Protein AF-A0AAD2FG94-F1 (afdb_monomer_lite)

Radius of gyration: 19.63 Å; chains: 1; bounding box: 54×48×43 Å

pLDDT: mean 77.11, std 23.21, range [30.31, 97.44]

Secondary structure (DSSP, 8-state):
-HHHHTT-EEE-S-GGGSSS--TTSSEEEEE-SSTT-EEEEEEEEETTEEEE---PPPHHHHHHS-----S-SS----TT--HHHHHHHHHB-TTSPBPPTTT-SS------S-SS----PPPPP--S---------

Organism: NCBI:txid2856

Sequence (137 aa):
MQSRTNDVTINDRPKFLTACPNDNDHCILAPSDDPDDITRLPLRIHGTISYLNVRKPTAAEYATCEHVSLTANAPDWDPRTTKYQLVEDSLVDNAGRLLERGDLKDRHFISLLYSEHASSPKPFPKNILSYTELIPD

Foldseek 3Di:
DFLVLQVKDAQCDDQVRDPDRDPQHQWIWFQFPDNVDIDTQHWDDDPHDIDGDDDDDDPVCVVPPTDTDRGDDDDPDDVPDCVVVVVCPQQADPVSHGDDPVRSPDPPPCPVSDPDDDDDDDDDPPDDDDPDDDDDD

Structure (mmCIF, N/CA/C/O backbone):
data_AF-A0AAD2FG94-F1
#
_entry.id   AF-A0AAD2FG94-F1
#
loop_
_atom_site.group_PDB
_atom_site.id
_atom_site.type_symbol
_atom_site.label_atom_id
_atom_site.label_alt_id
_atom_site.label_comp_id
_atom_site.label_asym_id
_atom_site.label_entity_id
_atom_site.label_seq_id
_atom_site.pdbx_PDB_ins_code
_atom_site.Cartn_x
_atom_site.Cartn_y
_atom_site.Cartn_z
_atom_site.occupancy
_atom_site.B_iso_or_equiv
_atom_site.auth_seq_id
_atom_site.auth_comp_id
_atom_site.auth_asym_id
_atom_site.auth_atom_id
_atom_site.pdbx_PDB_model_num
ATOM 1 N N . MET A 1 1 ? -0.494 3.073 -8.784 1.00 76.44 1 MET A N 1
ATOM 2 C CA . MET A 1 1 ? 0.518 4.149 -8.767 1.00 76.44 1 MET A CA 1
ATOM 3 C C . MET A 1 1 ? 0.286 5.128 -7.629 1.00 76.44 1 MET A C 1
ATOM 5 O O . MET A 1 1 ? 1.155 5.193 -6.785 1.00 76.44 1 MET A O 1
ATOM 9 N N . GLN A 1 2 ? -0.879 5.779 -7.518 1.00 83.19 2 GLN A N 1
ATOM 10 C CA . GLN A 1 2 ? -1.100 6.882 -6.560 1.00 83.19 2 GLN A CA 1
ATOM 11 C C . GLN A 1 2 ? -0.637 6.646 -5.109 1.00 83.19 2 GLN A C 1
ATOM 13 O O . GLN A 1 2 ? -0.002 7.527 -4.547 1.00 83.19 2 GLN A O 1
ATOM 18 N N . SER A 1 3 ? -0.908 5.479 -4.511 1.00 89.12 3 SER A N 1
ATOM 19 C CA . SER A 1 3 ? -0.413 5.171 -3.158 1.00 89.12 3 SER A CA 1
ATOM 20 C C . SER A 1 3 ? 1.105 5.007 -3.112 1.00 89.12 3 SER A C 1
ATOM 22 O O . SER A 1 3 ? 1.759 5.607 -2.274 1.00 89.12 3 SER A O 1
ATOM 24 N N . ARG A 1 4 ? 1.683 4.272 -4.070 1.00 89.31 4 ARG A N 1
ATOM 25 C CA . ARG A 1 4 ? 3.142 4.095 -4.183 1.00 89.31 4 ARG A CA 1
ATOM 26 C C . ARG A 1 4 ? 3.872 5.407 -4.497 1.00 89.31 4 ARG A C 1
ATOM 28 O O . ARG A 1 4 ? 5.022 5.554 -4.125 1.00 89.31 4 ARG A O 1
ATOM 35 N N . THR A 1 5 ? 3.205 6.352 -5.160 1.00 86.38 5 THR A N 1
ATOM 36 C CA . THR A 1 5 ? 3.698 7.722 -5.383 1.00 86.38 5 THR A CA 1
ATOM 37 C C . THR A 1 5 ? 3.623 8.583 -4.118 1.00 86.38 5 THR A C 1
ATOM 39 O O . THR A 1 5 ? 4.306 9.591 -4.041 1.00 86.38 5 THR A O 1
ATOM 42 N N . ASN A 1 6 ? 2.814 8.189 -3.133 1.00 87.88 6 ASN A N 1
ATOM 43 C CA . ASN A 1 6 ? 2.695 8.842 -1.829 1.00 87.88 6 ASN A CA 1
ATOM 44 C C . ASN A 1 6 ? 3.518 8.123 -0.748 1.00 87.88 6 ASN A C 1
ATOM 46 O O . ASN A 1 6 ? 3.101 8.068 0.405 1.00 87.88 6 ASN A O 1
ATOM 50 N N . ASP A 1 7 ? 4.604 7.459 -1.150 1.00 88.88 7 ASP A N 1
ATOM 51 C CA . ASP A 1 7 ? 5.480 6.669 -0.276 1.00 88.88 7 ASP A CA 1
ATOM 52 C C . ASP A 1 7 ? 4.775 5.555 0.527 1.00 88.88 7 ASP A C 1
ATOM 54 O O . ASP A 1 7 ? 5.319 5.006 1.484 1.00 88.88 7 ASP A O 1
ATOM 58 N N . VAL A 1 8 ? 3.572 5.146 0.105 1.00 92.88 8 VAL A N 1
ATOM 59 C CA . VAL A 1 8 ? 2.849 4.019 0.702 1.00 92.88 8 VAL A CA 1
ATOM 60 C C . VAL A 1 8 ? 3.312 2.715 0.061 1.00 92.88 8 VAL A C 1
ATOM 62 O O . VAL A 1 8 ? 3.133 2.482 -1.142 1.00 92.88 8 VAL A O 1
ATOM 65 N N . THR A 1 9 ? 3.832 1.807 0.882 1.00 94.81 9 THR A N 1
ATOM 66 C CA . THR A 1 9 ? 4.177 0.446 0.464 1.00 94.81 9 THR A CA 1
ATOM 67 C C . THR A 1 9 ? 2.970 -0.474 0.628 1.00 94.81 9 THR A C 1
ATOM 69 O O . THR A 1 9 ? 2.392 -0.588 1.705 1.00 94.81 9 THR A O 1
ATOM 72 N N . ILE A 1 10 ? 2.581 -1.158 -0.449 1.00 94.94 10 ILE A N 1
ATOM 73 C CA . ILE A 1 10 ? 1.470 -2.119 -0.446 1.00 94.94 10 ILE A CA 1
ATOM 74 C C . ILE A 1 10 ? 2.046 -3.520 -0.635 1.00 94.94 10 ILE A C 1
ATOM 76 O O . ILE A 1 10 ? 2.431 -3.874 -1.751 1.00 94.94 10 ILE A O 1
ATOM 80 N N . ASN A 1 11 ? 2.053 -4.306 0.442 1.00 95.88 11 ASN A N 1
ATOM 81 C CA . ASN A 1 11 ? 2.422 -5.717 0.435 1.00 95.88 11 ASN A CA 1
ATOM 82 C C . ASN A 1 11 ? 1.137 -6.546 0.411 1.00 95.88 11 ASN A C 1
ATOM 84 O O . ASN A 1 11 ? 0.571 -6.880 1.447 1.00 95.88 11 ASN A O 1
ATOM 88 N N . ASP A 1 12 ? 0.633 -6.837 -0.782 1.00 94.19 12 ASP A N 1
ATOM 89 C CA . ASP A 1 12 ? -0.650 -7.512 -1.005 1.00 94.19 12 ASP A CA 1
ATOM 90 C C . ASP A 1 12 ? -0.561 -9.044 -0.973 1.00 94.19 12 ASP A C 1
ATOM 92 O O . ASP A 1 12 ? -1.586 -9.714 -0.815 1.00 94.19 12 ASP A O 1
ATOM 96 N N . ARG A 1 13 ? 0.653 -9.603 -1.064 1.00 95.50 13 ARG A N 1
ATOM 97 C CA . ARG A 1 13 ? 0.901 -11.043 -0.949 1.00 95.50 13 ARG A CA 1
ATOM 98 C C . ARG A 1 13 ? 0.468 -11.557 0.431 1.00 95.50 13 ARG A C 1
ATOM 100 O O . ARG A 1 13 ? 1.002 -11.108 1.446 1.00 95.50 13 ARG A O 1
ATOM 107 N N . PRO A 1 14 ? -0.461 -12.527 0.494 1.00 96.19 14 PRO A N 1
ATOM 108 C CA . PRO A 1 14 ? -0.821 -13.212 1.729 1.00 96.19 14 PRO A CA 1
ATOM 109 C C . PRO A 1 14 ? 0.368 -13.833 2.455 1.00 96.19 14 PRO A C 1
ATOM 111 O O . PRO A 1 14 ? 1.167 -14.527 1.829 1.00 96.19 14 PRO A O 1
ATOM 114 N N . LYS A 1 15 ? 0.407 -13.710 3.790 1.00 96.31 15 LYS A N 1
ATOM 115 C CA . LYS A 1 15 ? 1.469 -14.317 4.616 1.00 96.31 15 LYS A CA 1
ATOM 116 C C . LYS A 1 15 ? 1.616 -15.826 4.377 1.00 96.31 15 LYS A C 1
ATOM 118 O O . LYS A 1 15 ? 2.731 -16.323 4.328 1.00 96.31 15 LYS A O 1
ATOM 123 N N . PHE A 1 16 ? 0.510 -16.550 4.167 1.00 95.00 16 PHE A N 1
ATOM 124 C CA . PHE A 1 16 ? 0.538 -18.000 3.912 1.00 95.00 16 PHE A CA 1
ATOM 125 C C . PHE A 1 16 ? 1.111 -18.381 2.535 1.00 95.00 16 PHE A C 1
ATOM 127 O O . PHE A 1 16 ? 1.440 -19.541 2.310 1.00 95.00 16 PHE A O 1
ATOM 134 N N . LEU A 1 17 ? 1.213 -17.418 1.613 1.00 96.31 17 LEU A N 1
ATOM 135 C CA . LEU A 1 17 ? 1.860 -17.593 0.316 1.00 96.31 17 LEU A CA 1
ATOM 136 C C . LEU A 1 17 ? 3.293 -17.064 0.319 1.00 96.31 17 LEU A C 1
ATOM 138 O O . LEU A 1 17 ? 3.946 -17.171 -0.712 1.00 96.31 17 LEU A O 1
ATOM 142 N N . THR A 1 18 ? 3.795 -16.473 1.405 1.00 96.31 18 THR A N 1
ATOM 143 C CA . THR A 1 18 ? 5.166 -15.950 1.507 1.00 96.31 18 THR A CA 1
ATOM 144 C C . THR A 1 18 ? 6.098 -17.026 2.066 1.00 96.31 18 THR A C 1
ATOM 146 O O . THR A 1 18 ? 5.750 -17.705 3.024 1.00 96.31 18 THR A O 1
ATOM 149 N N . ALA A 1 19 ? 7.289 -17.190 1.475 1.00 95.56 19 ALA A N 1
ATOM 150 C CA . ALA A 1 19 ? 8.234 -18.245 1.865 1.00 95.56 19 ALA A CA 1
ATOM 151 C C . ALA A 1 19 ? 8.750 -18.094 3.311 1.00 95.56 19 ALA A C 1
ATOM 153 O O . ALA A 1 19 ? 8.836 -19.079 4.036 1.00 95.56 19 ALA A O 1
ATOM 154 N N . CYS A 1 20 ? 9.042 -16.859 3.731 1.00 96.38 20 CYS A N 1
ATOM 155 C CA . CYS A 1 20 ? 9.478 -16.508 5.085 1.00 96.38 20 CYS A CA 1
ATOM 156 C C . CYS A 1 20 ? 8.694 -15.267 5.551 1.00 96.38 20 CYS A C 1
ATOM 158 O O . CYS A 1 20 ? 9.213 -14.154 5.435 1.00 96.38 20 CYS A O 1
ATOM 160 N N . PRO A 1 21 ? 7.428 -15.419 5.983 1.00 96.69 21 PRO A N 1
ATOM 161 C CA . PRO A 1 21 ? 6.587 -14.278 6.316 1.00 96.69 21 PRO A CA 1
ATOM 162 C C . PRO A 1 21 ? 7.108 -13.549 7.560 1.00 96.69 21 PRO A C 1
ATOM 164 O O . PRO A 1 21 ? 7.512 -14.175 8.538 1.00 96.69 21 PRO A O 1
ATOM 167 N N . ASN A 1 22 ? 7.038 -12.224 7.539 1.00 96.00 22 ASN A N 1
ATOM 168 C CA . ASN A 1 22 ? 7.318 -11.337 8.662 1.00 96.00 22 ASN A CA 1
ATOM 169 C C . ASN A 1 22 ? 6.127 -10.397 8.917 1.00 96.00 22 ASN A C 1
ATOM 171 O O . ASN A 1 22 ? 5.084 -10.494 8.263 1.00 96.00 22 ASN A O 1
ATOM 175 N N . ASP A 1 23 ? 6.249 -9.485 9.881 1.00 95.31 23 ASP A N 1
ATOM 176 C CA . ASP A 1 23 ? 5.157 -8.590 10.285 1.00 95.31 23 ASP A CA 1
ATOM 177 C C . ASP A 1 23 ? 4.702 -7.626 9.180 1.00 95.31 23 ASP A C 1
ATOM 179 O O . ASP A 1 23 ? 3.521 -7.277 9.143 1.00 95.31 23 ASP A O 1
ATOM 183 N N . ASN A 1 24 ? 5.586 -7.297 8.236 1.00 95.62 24 ASN A N 1
ATOM 184 C CA . ASN A 1 24 ? 5.341 -6.384 7.120 1.00 95.62 24 ASN A CA 1
ATOM 185 C C . ASN A 1 24 ? 4.760 -7.070 5.873 1.00 95.62 24 ASN A C 1
ATOM 187 O O . ASN A 1 24 ? 4.464 -6.400 4.886 1.00 95.62 24 ASN A O 1
ATOM 191 N N . ASP A 1 25 ? 4.576 -8.389 5.882 1.00 96.94 25 ASP A N 1
ATOM 192 C CA . ASP A 1 25 ? 3.841 -9.078 4.818 1.00 96.94 25 ASP A CA 1
ATOM 193 C C . ASP A 1 25 ? 2.327 -8.893 4.968 1.00 96.94 25 ASP A C 1
ATOM 195 O O . ASP A 1 25 ? 1.806 -8.854 6.083 1.00 96.94 25 ASP A O 1
ATOM 199 N N . HIS A 1 26 ? 1.591 -8.882 3.856 1.00 97.44 26 HIS A N 1
ATOM 200 C CA . HIS A 1 26 ? 0.127 -8.766 3.850 1.00 97.44 26 HIS A CA 1
ATOM 201 C C . HIS A 1 26 ? -0.400 -7.543 4.627 1.00 97.44 26 HIS A C 1
ATOM 203 O O . HIS A 1 26 ? -1.307 -7.632 5.457 1.00 97.44 26 HIS A O 1
ATOM 209 N N . CYS A 1 27 ? 0.193 -6.380 4.380 1.00 97.31 27 CYS A N 1
ATOM 210 C CA . CYS A 1 27 ? -0.219 -5.115 4.976 1.00 97.31 27 CYS A CA 1
ATOM 211 C C . CYS A 1 27 ? 0.065 -3.930 4.051 1.00 97.31 27 CYS A C 1
ATOM 213 O O . CYS A 1 27 ? 0.857 -4.010 3.110 1.00 97.31 27 CYS A O 1
ATOM 215 N N . ILE A 1 28 ? -0.579 -2.809 4.351 1.00 96.25 28 ILE A N 1
ATOM 216 C CA . ILE A 1 28 ? -0.248 -1.500 3.797 1.00 96.25 28 ILE A CA 1
ATOM 217 C C . ILE A 1 28 ? 0.605 -0.779 4.844 1.00 96.25 28 ILE A C 1
ATOM 219 O O . ILE A 1 28 ? 0.226 -0.717 6.012 1.00 96.25 28 ILE A O 1
ATOM 223 N N . LEU A 1 29 ? 1.762 -0.276 4.433 1.00 95.75 29 LEU A N 1
ATOM 224 C CA . LEU A 1 29 ? 2.682 0.500 5.255 1.00 95.75 29 LEU A CA 1
ATOM 225 C C . LEU A 1 29 ? 2.661 1.932 4.741 1.00 95.75 29 LEU A C 1
ATOM 227 O O . LEU A 1 29 ? 2.977 2.165 3.573 1.00 95.75 29 LEU A O 1
ATOM 231 N N . ALA A 1 30 ? 2.264 2.866 5.591 1.00 93.31 30 ALA A N 1
ATOM 232 C CA . ALA A 1 30 ? 2.155 4.268 5.233 1.00 93.31 30 ALA A CA 1
ATOM 233 C C . ALA A 1 30 ? 3.022 5.127 6.165 1.00 93.31 30 ALA A C 1
ATOM 235 O O . ALA A 1 30 ? 3.175 4.761 7.333 1.00 93.31 30 ALA A O 1
ATOM 236 N N . PRO A 1 31 ? 3.585 6.240 5.667 1.00 89.88 31 PRO A N 1
ATOM 237 C CA . PRO A 1 31 ? 4.300 7.187 6.512 1.00 89.88 31 PRO A CA 1
ATOM 238 C C . PRO A 1 31 ? 3.382 7.726 7.612 1.00 89.88 31 PRO A C 1
ATOM 240 O O . PRO A 1 31 ? 2.219 8.040 7.337 1.00 89.88 31 PRO A O 1
ATOM 243 N N . SER A 1 32 ? 3.915 7.810 8.828 1.00 86.00 32 SER A N 1
ATOM 244 C CA . SER A 1 32 ? 3.267 8.486 9.949 1.00 86.00 32 SER A CA 1
ATOM 245 C C . SER A 1 32 ? 3.574 9.993 9.926 1.00 86.00 32 SER A C 1
ATOM 247 O O . SER A 1 32 ? 4.451 10.449 9.186 1.00 86.00 32 SER A O 1
ATOM 249 N N . ASP A 1 33 ? 2.871 10.774 10.748 1.00 81.25 33 ASP A N 1
ATOM 250 C CA . ASP A 1 33 ? 3.244 12.157 11.071 1.00 81.25 33 ASP A CA 1
ATOM 251 C C . ASP A 1 33 ? 4.657 12.248 11.695 1.00 81.25 33 ASP A C 1
ATOM 253 O O . ASP A 1 33 ? 5.331 13.273 11.554 1.00 81.25 33 ASP A O 1
ATOM 257 N N . ASP A 1 34 ? 5.127 11.183 12.359 1.00 83.31 34 ASP A N 1
ATOM 258 C CA . ASP A 1 34 ? 6.525 11.040 12.779 1.00 83.31 34 ASP A CA 1
ATOM 259 C C . ASP A 1 34 ? 7.376 10.472 11.618 1.00 83.31 34 ASP A C 1
ATOM 261 O O . ASP A 1 34 ? 7.117 9.353 11.167 1.00 83.31 34 ASP A O 1
ATOM 265 N N . PRO A 1 35 ? 8.410 11.193 11.129 1.00 76.81 35 PRO A N 1
ATOM 266 C CA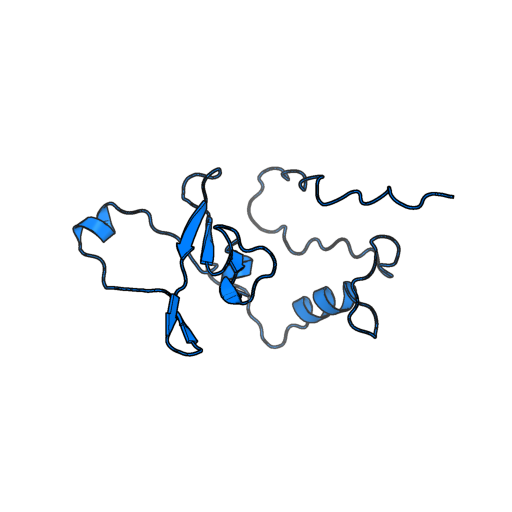 . PRO A 1 35 ? 9.244 10.747 10.011 1.00 76.81 35 PRO A CA 1
ATOM 267 C C . PRO A 1 35 ? 9.975 9.419 10.227 1.00 76.81 35 PRO A C 1
ATOM 269 O O . PRO A 1 35 ? 10.414 8.815 9.244 1.00 76.81 35 PRO A O 1
ATOM 272 N N . ASP A 1 36 ? 10.167 9.011 11.482 1.00 83.19 36 ASP A N 1
ATOM 273 C CA . ASP A 1 36 ? 10.851 7.769 11.835 1.00 83.19 36 ASP A CA 1
ATOM 274 C C . ASP A 1 36 ? 9.866 6.622 12.150 1.00 83.19 36 ASP A C 1
ATOM 276 O O . ASP A 1 36 ? 10.309 5.493 12.382 1.00 83.19 36 ASP A O 1
ATOM 280 N N . ASP A 1 37 ? 8.548 6.872 12.107 1.00 88.19 37 ASP A N 1
ATOM 281 C CA . ASP A 1 37 ? 7.502 5.869 12.337 1.00 88.19 37 ASP A CA 1
ATOM 282 C C . ASP A 1 37 ? 6.713 5.517 11.060 1.00 88.19 37 ASP A C 1
ATOM 284 O O . ASP A 1 37 ? 6.593 6.285 10.101 1.00 88.19 37 ASP A O 1
ATOM 288 N N . ILE A 1 38 ? 6.175 4.297 11.033 1.00 91.75 38 ILE A N 1
ATOM 289 C CA . ILE A 1 3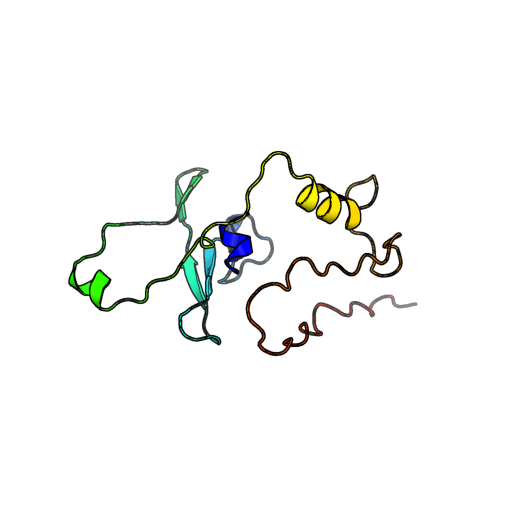8 ? 5.412 3.752 9.909 1.00 91.75 38 ILE A CA 1
ATOM 290 C C . ILE A 1 38 ? 4.112 3.156 10.435 1.00 91.75 38 ILE A C 1
ATOM 292 O O . ILE A 1 38 ? 4.098 2.132 11.127 1.00 91.75 38 ILE A O 1
ATOM 296 N N . THR A 1 39 ? 2.986 3.718 10.002 1.00 93.69 39 THR A N 1
ATOM 297 C CA . THR A 1 39 ? 1.671 3.168 10.315 1.00 93.69 39 THR A CA 1
ATOM 298 C C . THR A 1 39 ? 1.435 1.885 9.514 1.00 93.69 39 THR A C 1
ATOM 300 O O . THR A 1 39 ? 1.370 1.881 8.279 1.00 93.69 39 THR A O 1
ATOM 303 N N . ARG A 1 40 ? 1.253 0.764 10.223 1.00 94.88 40 ARG A N 1
ATOM 304 C CA . ARG A 1 40 ? 0.948 -0.547 9.630 1.00 94.88 40 ARG A CA 1
ATOM 305 C C . ARG A 1 40 ? -0.552 -0.836 9.636 1.00 94.88 40 ARG A C 1
ATOM 307 O O . ARG A 1 40 ? -1.159 -1.022 10.688 1.00 94.88 40 ARG A O 1
ATOM 314 N N . LEU A 1 41 ? -1.128 -0.990 8.447 1.00 95.19 41 LEU A N 1
ATOM 315 C CA . LEU A 1 41 ? -2.531 -1.335 8.216 1.00 95.19 41 LEU A CA 1
ATOM 316 C C . LEU A 1 41 ? -2.642 -2.794 7.722 1.00 95.19 41 LEU A C 1
ATOM 318 O O . LEU A 1 41 ? -2.404 -3.069 6.542 1.00 95.19 41 LEU A O 1
ATOM 322 N N . PRO A 1 42 ? -2.968 -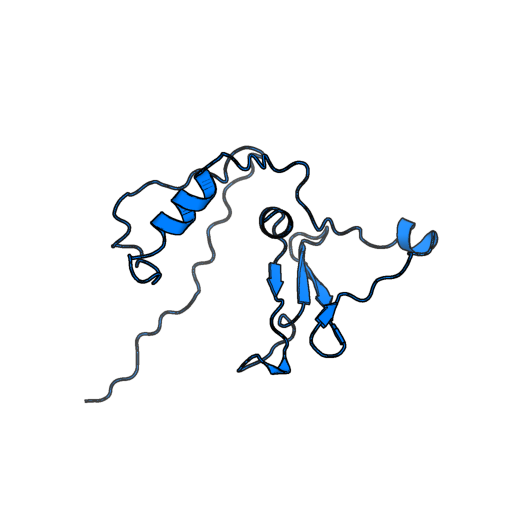3.763 8.598 1.00 96.75 42 PRO A N 1
ATOM 323 C CA . PRO A 1 42 ? -2.965 -5.181 8.245 1.00 96.75 42 PRO A CA 1
ATOM 324 C C . PRO A 1 42 ? -4.120 -5.547 7.309 1.00 96.75 42 PRO A C 1
ATOM 326 O O . PRO A 1 42 ? -5.280 -5.214 7.568 1.00 96.75 42 PRO A O 1
ATOM 329 N N . LEU A 1 43 ? -3.815 -6.303 6.255 1.00 97.44 43 LEU A N 1
ATOM 330 C CA . LEU A 1 43 ? -4.827 -6.892 5.387 1.00 97.44 43 LEU A CA 1
ATOM 331 C C . LEU A 1 43 ? -5.327 -8.213 5.986 1.00 97.44 43 LEU A C 1
ATOM 333 O O . LEU A 1 43 ? -4.660 -8.882 6.775 1.00 97.44 43 LEU A O 1
ATOM 337 N N . ARG A 1 44 ? -6.550 -8.588 5.623 1.00 96.62 44 ARG A N 1
ATOM 338 C CA . ARG A 1 44 ? -7.183 -9.864 5.970 1.00 96.62 44 ARG A CA 1
ATOM 339 C C . ARG A 1 44 ? -7.672 -10.546 4.705 1.00 96.62 44 ARG A C 1
ATOM 341 O O . ARG A 1 44 ? -7.762 -9.915 3.658 1.00 96.62 44 ARG A O 1
ATOM 348 N N . ILE A 1 45 ? -7.970 -11.837 4.795 1.00 96.44 45 ILE A N 1
ATOM 349 C CA . ILE A 1 45 ? -8.443 -12.626 3.654 1.00 96.44 45 ILE A CA 1
ATOM 350 C C . ILE A 1 45 ? -9.831 -13.158 3.950 1.00 96.44 45 ILE A C 1
ATOM 352 O O . ILE A 1 45 ? -10.066 -13.739 5.010 1.00 96.44 45 ILE A O 1
ATOM 356 N N . HIS A 1 46 ? -10.734 -12.972 2.995 1.00 95.69 46 HIS A N 1
ATOM 357 C CA . HIS A 1 46 ? -12.024 -13.638 2.961 1.00 95.69 46 HIS A CA 1
ATOM 358 C C . HIS A 1 46 ? -12.117 -14.473 1.680 1.00 95.69 46 HIS A C 1
ATOM 360 O O . HIS A 1 46 ? -12.233 -13.937 0.578 1.00 95.69 46 HIS A O 1
ATOM 366 N N . GLY A 1 47 ? -12.002 -15.798 1.821 1.00 94.69 47 GLY A N 1
ATOM 367 C CA . GLY A 1 47 ? -11.862 -16.705 0.680 1.00 94.69 47 GLY A CA 1
ATOM 368 C C . GLY A 1 47 ? -10.544 -16.455 -0.054 1.00 94.69 47 GLY A C 1
ATOM 369 O O . GLY A 1 47 ? -9.480 -16.779 0.463 1.00 94.69 47 GLY A O 1
ATOM 370 N N . THR A 1 48 ? -10.621 -15.858 -1.241 1.00 93.75 48 THR A N 1
ATOM 371 C CA . THR A 1 48 ? -9.466 -15.488 -2.079 1.00 93.75 48 THR A CA 1
ATOM 372 C C . THR A 1 48 ? -9.225 -13.979 -2.143 1.00 93.75 48 THR A C 1
ATOM 374 O O . THR A 1 48 ? -8.292 -13.534 -2.807 1.00 93.75 48 THR A O 1
ATOM 377 N N . ILE A 1 49 ? -10.056 -13.180 -1.467 1.00 95.69 49 ILE A N 1
ATOM 378 C CA . ILE A 1 49 ? -10.028 -11.721 -1.559 1.00 95.69 49 ILE A CA 1
ATOM 379 C C . ILE A 1 49 ? -9.290 -11.149 -0.349 1.00 95.69 49 ILE A C 1
ATOM 381 O O . ILE A 1 49 ? -9.707 -11.354 0.794 1.00 95.69 49 ILE A O 1
ATOM 385 N N . SER A 1 50 ? -8.219 -10.400 -0.608 1.00 96.19 50 SER A N 1
ATOM 386 C CA . SER A 1 50 ? -7.562 -9.557 0.393 1.00 96.19 50 SER A CA 1
ATOM 387 C C . SER A 1 50 ? -8.372 -8.279 0.617 1.00 96.19 50 SER A C 1
ATOM 389 O O . SER A 1 50 ? -8.760 -7.616 -0.342 1.00 96.19 50 SER A O 1
ATOM 391 N N . TYR A 1 51 ? -8.610 -7.908 1.874 1.00 96.44 51 TYR A N 1
ATOM 392 C CA . TYR A 1 51 ? -9.345 -6.700 2.241 1.00 96.44 51 TYR A CA 1
ATOM 393 C C . TYR A 1 51 ? -8.742 -6.023 3.473 1.00 96.44 51 TYR A C 1
ATOM 395 O O . TYR A 1 51 ? -8.175 -6.679 4.348 1.00 96.44 51 TYR A O 1
ATOM 403 N N . LEU A 1 52 ? -8.896 -4.703 3.557 1.00 95.38 52 LEU A N 1
ATOM 404 C CA . LEU A 1 52 ? -8.635 -3.940 4.773 1.00 95.38 52 LEU A CA 1
ATOM 405 C C . LEU A 1 52 ? -9.939 -3.843 5.567 1.00 95.38 52 LEU A C 1
ATOM 407 O O . LEU A 1 52 ? -10.980 -3.489 5.012 1.00 95.38 52 LEU A O 1
ATOM 411 N N . ASN A 1 53 ? -9.905 -4.173 6.857 1.00 93.69 53 ASN A N 1
ATOM 412 C CA . ASN A 1 53 ? -11.098 -4.042 7.686 1.00 93.69 53 ASN A CA 1
ATOM 413 C C . ASN A 1 53 ? -11.327 -2.565 8.013 1.00 93.69 53 ASN A C 1
ATOM 415 O O . ASN A 1 53 ? -10.534 -1.962 8.734 1.00 93.69 53 ASN A O 1
ATOM 419 N N . VAL A 1 54 ? -12.406 -1.995 7.486 1.00 93.12 54 VAL A N 1
ATOM 420 C CA . VAL A 1 54 ? -12.734 -0.578 7.648 1.00 93.12 54 VAL A CA 1
ATOM 421 C C . VAL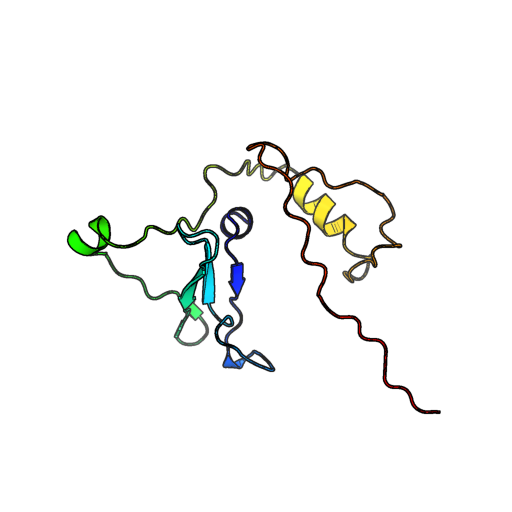 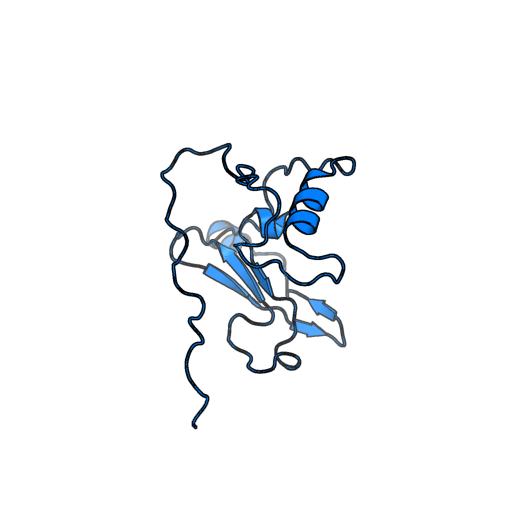A 1 54 ? -14.078 -0.412 8.337 1.00 93.12 54 VAL A C 1
ATOM 423 O O . VAL A 1 54 ? -14.994 -1.218 8.180 1.00 93.12 54 VAL A O 1
ATOM 426 N N . ARG A 1 55 ? -14.202 0.671 9.097 1.00 94.75 55 ARG A N 1
ATOM 427 C CA . ARG A 1 55 ? -15.457 1.111 9.701 1.00 94.75 55 ARG A CA 1
ATOM 428 C C . ARG A 1 55 ? -15.521 2.627 9.694 1.00 94.75 55 ARG A C 1
ATOM 430 O O . ARG A 1 55 ? -14.499 3.297 9.570 1.00 94.75 55 ARG A O 1
ATOM 437 N N . LYS A 1 56 ? -16.718 3.165 9.904 1.00 95.25 56 LYS A N 1
ATOM 438 C CA . LYS A 1 56 ? -16.878 4.594 10.163 1.00 95.25 56 LYS A CA 1
ATOM 439 C C . LYS A 1 56 ? -16.192 4.947 11.499 1.00 95.25 56 LYS A C 1
ATOM 441 O O . LYS A 1 56 ? -16.487 4.283 12.501 1.00 95.25 56 LYS A O 1
ATOM 446 N N . PRO A 1 57 ? -15.292 5.946 11.537 1.00 95.19 57 PRO A N 1
ATOM 447 C CA . PRO A 1 57 ? -14.728 6.422 12.793 1.00 95.19 57 PRO A CA 1
ATOM 448 C C . PRO A 1 57 ? -15.802 7.142 13.613 1.00 95.19 57 PRO A C 1
ATOM 450 O O . PRO A 1 57 ? -16.744 7.730 13.069 1.00 95.19 57 PRO A O 1
ATOM 453 N N . THR A 1 58 ? -15.674 7.092 14.933 1.00 97.19 58 THR A N 1
ATOM 454 C CA . THR A 1 58 ? -16.447 7.965 15.822 1.00 97.19 58 THR A CA 1
ATOM 455 C C . THR A 1 58 ? -15.920 9.399 15.735 1.00 97.19 58 THR A C 1
ATOM 457 O O . THR A 1 58 ? -14.798 9.630 15.290 1.00 97.19 58 THR A O 1
ATOM 460 N N . ALA A 1 59 ? -16.712 10.381 16.176 1.00 97.19 59 ALA A N 1
ATOM 461 C CA . ALA A 1 59 ? -16.272 11.779 16.184 1.00 97.19 59 ALA A CA 1
ATOM 462 C C . ALA A 1 59 ? -15.030 11.999 17.068 1.00 97.19 59 ALA A C 1
ATOM 464 O O . ALA A 1 59 ? -14.180 12.810 16.723 1.00 97.19 59 ALA A O 1
ATOM 465 N N . ALA A 1 60 ? -14.916 11.257 18.176 1.00 97.25 60 ALA A N 1
ATOM 466 C CA . ALA A 1 60 ? -13.745 11.307 19.045 1.00 97.25 60 ALA A CA 1
ATOM 467 C C . ALA A 1 60 ? -12.504 10.765 18.327 1.00 97.25 60 ALA A C 1
ATOM 469 O O . ALA A 1 60 ? -11.503 11.461 18.250 1.00 97.25 60 ALA A O 1
ATOM 470 N N . GLU A 1 61 ? -12.597 9.579 17.721 1.00 95.12 61 GLU A N 1
ATOM 471 C CA . GLU A 1 61 ? -11.481 8.982 16.973 1.00 95.12 61 GLU A CA 1
ATOM 472 C C . GLU A 1 61 ? -11.051 9.855 15.799 1.00 95.12 61 GLU A C 1
ATOM 474 O O . GLU A 1 61 ? -9.865 10.069 15.605 1.00 95.12 61 GLU A O 1
ATOM 479 N N . TYR A 1 62 ? -12.002 10.420 15.056 1.00 94.25 62 TYR A N 1
ATOM 480 C CA . TYR A 1 62 ? -11.688 11.350 13.974 1.00 94.25 62 TYR A CA 1
ATOM 481 C C . TYR A 1 62 ? -11.015 12.639 14.471 1.00 94.25 62 TYR A C 1
ATOM 483 O O . TYR A 1 62 ? -10.307 13.287 13.721 1.00 94.25 62 TYR A O 1
ATOM 491 N N . ALA A 1 63 ? -11.228 13.049 15.721 1.00 94.88 63 ALA A N 1
ATOM 492 C CA . ALA A 1 63 ? -10.575 14.235 16.271 1.00 94.88 63 ALA A CA 1
ATOM 493 C C . ALA A 1 63 ? -9.195 13.933 16.879 1.00 94.88 63 ALA A C 1
ATOM 495 O O . ALA A 1 63 ? -8.361 14.832 16.944 1.00 94.88 63 ALA A O 1
ATOM 496 N N . THR A 1 64 ? -8.966 12.708 17.365 1.00 94.06 64 THR A N 1
ATOM 497 C CA . THR A 1 64 ? -7.784 12.373 18.178 1.00 94.06 64 THR A CA 1
ATOM 498 C C . THR A 1 64 ? -6.804 11.417 17.515 1.00 94.06 64 THR A C 1
ATOM 500 O O . THR A 1 64 ? -5.645 11.383 17.915 1.00 94.06 64 THR A O 1
ATOM 503 N N . CYS A 1 65 ? -7.259 10.578 16.586 1.00 91.19 65 CYS A N 1
ATOM 504 C CA . CYS A 1 65 ? -6.391 9.627 15.906 1.00 91.19 65 CYS A CA 1
ATOM 505 C C . CYS A 1 65 ? -5.591 10.312 14.797 1.00 91.19 65 CYS A C 1
ATOM 507 O O . CYS A 1 65 ? -6.015 11.308 14.209 1.00 91.19 65 CYS A O 1
ATOM 509 N N . GLU A 1 66 ? -4.442 9.720 14.499 1.00 89.31 66 GLU A N 1
ATOM 510 C CA . GLU A 1 66 ? -3.614 10.083 13.359 1.00 89.31 66 GLU A CA 1
ATOM 511 C C . GLU A 1 66 ? -4.370 9.895 12.034 1.00 89.31 66 GLU A C 1
ATOM 513 O O . GLU A 1 66 ? -5.085 8.903 11.838 1.00 89.31 66 GLU A O 1
ATOM 518 N N . HIS A 1 67 ? -4.187 10.844 11.112 1.00 90.00 67 HIS A N 1
ATOM 519 C CA . HIS A 1 67 ? -4.769 10.800 9.774 1.00 90.00 67 HIS A CA 1
ATOM 520 C C . HIS A 1 67 ? -3.705 10.469 8.742 1.00 90.00 67 HIS A C 1
ATOM 522 O O . HIS A 1 67 ? -2.971 11.330 8.271 1.00 90.00 67 HIS A O 1
ATOM 528 N N . VAL A 1 68 ? -3.693 9.214 8.323 1.00 89.06 68 VAL A N 1
ATOM 529 C CA . VAL A 1 68 ? -2.760 8.746 7.306 1.00 89.06 68 VAL A CA 1
ATOM 530 C C . VAL A 1 68 ? -3.317 9.016 5.909 1.00 89.06 68 VAL A C 1
ATOM 532 O O . VAL A 1 68 ? -4.385 8.513 5.544 1.00 89.06 68 VAL A O 1
ATOM 535 N N . SER A 1 69 ? -2.574 9.767 5.092 1.00 89.69 69 SER A N 1
ATOM 536 C CA . SER A 1 69 ? -2.895 9.926 3.671 1.00 89.69 69 SER A CA 1
ATOM 537 C C . SER A 1 69 ? -2.400 8.720 2.871 1.00 89.69 69 SER A C 1
ATOM 539 O O . SER A 1 69 ? -1.208 8.426 2.833 1.00 89.69 69 SER A O 1
ATOM 541 N N . LEU A 1 70 ? -3.315 8.014 2.201 1.00 90.44 70 LEU A N 1
ATOM 542 C CA . LEU A 1 70 ? -2.984 6.823 1.405 1.00 90.44 70 LEU A CA 1
ATOM 543 C C . LEU A 1 70 ? -2.761 7.110 -0.086 1.00 90.44 70 LEU A C 1
ATOM 545 O O . LEU A 1 70 ? -2.452 6.195 -0.855 1.00 90.44 70 LEU A O 1
ATOM 549 N N . THR A 1 71 ? -2.964 8.350 -0.522 1.00 89.00 71 THR A N 1
ATOM 550 C CA . THR A 1 71 ? -2.947 8.744 -1.933 1.00 89.00 71 THR A CA 1
ATOM 551 C C . THR A 1 71 ? -2.281 10.097 -2.096 1.00 89.00 71 THR A C 1
ATOM 553 O O . THR A 1 71 ? -2.523 11.001 -1.300 1.00 89.00 71 THR A O 1
ATOM 556 N N . ALA A 1 72 ? -1.500 10.253 -3.163 1.00 85.12 72 ALA A N 1
ATOM 557 C CA . ALA A 1 72 ? -0.894 11.533 -3.500 1.00 85.12 72 ALA A CA 1
ATOM 558 C C . ALA A 1 72 ? -1.975 12.572 -3.848 1.00 85.12 72 ALA A C 1
ATOM 560 O O . ALA A 1 72 ? -2.962 12.252 -4.519 1.00 85.12 72 ALA A O 1
ATOM 561 N N . ASN A 1 73 ? -1.769 13.820 -3.428 1.00 74.56 73 ASN A N 1
ATOM 562 C CA . ASN A 1 73 ? -2.620 14.935 -3.829 1.00 74.56 73 ASN A CA 1
ATOM 563 C C . ASN A 1 73 ? -2.355 15.259 -5.305 1.00 74.56 73 ASN A C 1
ATOM 565 O O . ASN A 1 73 ? -1.281 15.737 -5.645 1.00 74.56 73 ASN A O 1
ATOM 569 N N . ALA A 1 74 ? -3.338 14.978 -6.165 1.00 68.50 74 ALA A N 1
ATOM 570 C CA . ALA A 1 74 ? -3.331 15.299 -7.595 1.00 68.50 74 ALA A CA 1
ATOM 571 C C . ALA A 1 74 ? -2.078 14.818 -8.362 1.00 68.50 74 ALA A C 1
ATOM 573 O O . ALA A 1 74 ? -1.280 15.630 -8.825 1.00 68.50 74 ALA A O 1
ATOM 574 N N . PRO A 1 75 ? -1.899 13.501 -8.563 1.00 64.19 75 PRO A N 1
ATOM 575 C CA . PRO A 1 75 ? -0.900 13.043 -9.516 1.00 64.19 75 PRO A CA 1
ATOM 576 C C . PRO A 1 75 ? -1.285 13.525 -10.921 1.00 64.19 75 PRO A C 1
ATOM 578 O O . PRO A 1 75 ? -2.446 13.383 -11.314 1.00 64.19 75 PRO A O 1
ATOM 581 N N . ASP A 1 76 ? -0.308 14.023 -11.684 1.00 68.38 76 ASP A N 1
ATOM 582 C CA . ASP A 1 76 ? -0.415 14.291 -13.126 1.00 68.38 76 ASP A CA 1
ATOM 583 C C . ASP A 1 76 ? -0.613 12.970 -13.892 1.00 68.38 76 ASP A C 1
ATOM 585 O O . ASP A 1 76 ? 0.269 12.456 -14.584 1.00 68.38 76 ASP A O 1
ATOM 589 N N . TRP A 1 77 ? -1.776 12.350 -13.717 1.00 72.56 77 TRP A N 1
ATOM 590 C CA . TRP A 1 77 ? -2.143 11.132 -14.413 1.00 72.56 77 TRP A CA 1
ATOM 591 C C . TRP A 1 77 ? -2.727 11.498 -15.775 1.00 72.56 77 TRP A C 1
ATOM 593 O O . TRP A 1 77 ? -3.938 11.650 -15.938 1.00 72.56 77 TRP A O 1
ATOM 603 N N . ASP A 1 78 ? -1.853 11.624 -16.769 1.00 82.06 78 ASP A N 1
ATOM 604 C CA . ASP A 1 78 ? -2.252 11.646 -18.172 1.00 82.06 78 ASP A CA 1
ATOM 605 C C . ASP A 1 78 ? -2.130 10.228 -18.756 1.00 82.06 78 ASP A C 1
ATOM 607 O O . ASP A 1 78 ? -1.012 9.753 -18.956 1.00 82.06 78 ASP A O 1
ATOM 611 N N . PRO A 1 79 ? -3.236 9.531 -19.080 1.00 83.62 79 PRO A N 1
ATOM 612 C CA . PRO A 1 79 ? -3.181 8.179 -19.639 1.00 83.62 79 PRO A CA 1
ATOM 613 C C . PRO A 1 79 ? -2.519 8.114 -21.024 1.00 83.62 79 PRO A C 1
ATOM 615 O O . PRO A 1 79 ? -2.251 7.021 -21.515 1.00 83.62 79 PRO A O 1
ATOM 618 N N . ARG A 1 80 ? -2.279 9.258 -21.679 1.00 88.06 80 ARG A N 1
ATOM 619 C CA . ARG A 1 80 ? -1.555 9.332 -22.955 1.00 88.06 80 ARG A CA 1
ATOM 620 C C . ARG A 1 80 ? -0.046 9.446 -22.774 1.00 88.06 80 ARG A C 1
ATOM 622 O O . ARG A 1 80 ? 0.687 9.338 -23.756 1.00 88.06 80 ARG A O 1
ATOM 629 N N . THR A 1 81 ? 0.429 9.688 -21.554 1.00 86.44 81 THR A N 1
ATOM 630 C CA . THR A 1 81 ? 1.857 9.823 -21.294 1.00 86.44 81 THR A CA 1
ATOM 631 C C . THR A 1 81 ? 2.545 8.460 -21.312 1.00 86.44 81 THR A C 1
ATOM 633 O O . THR A 1 81 ? 2.089 7.508 -20.686 1.00 86.44 81 THR A O 1
ATOM 636 N N . THR A 1 82 ? 3.685 8.365 -21.993 1.00 89.38 82 THR A N 1
ATOM 637 C CA . THR A 1 82 ? 4.524 7.154 -22.012 1.00 89.38 82 THR A CA 1
ATOM 638 C C . THR A 1 82 ? 5.631 7.194 -20.961 1.00 89.38 82 THR A C 1
ATOM 640 O O . THR A 1 82 ? 6.435 6.271 -20.889 1.00 89.38 82 THR A O 1
ATOM 643 N N . LYS A 1 83 ? 5.681 8.240 -20.120 1.00 86.12 83 LYS A N 1
ATOM 644 C CA . LYS A 1 83 ? 6.751 8.457 -19.131 1.00 86.12 83 LYS A CA 1
ATOM 645 C C . LYS A 1 83 ? 7.015 7.213 -18.284 1.00 86.12 83 LYS A C 1
ATOM 647 O O . LYS A 1 83 ? 8.147 6.759 -18.221 1.00 86.12 83 LYS A O 1
ATOM 652 N N . TYR A 1 84 ? 5.976 6.642 -17.677 1.00 85.06 84 TYR A N 1
ATOM 653 C CA . TYR A 1 84 ? 6.125 5.465 -16.816 1.00 85.06 84 TYR A CA 1
ATOM 654 C C . TYR A 1 84 ? 6.514 4.205 -17.589 1.00 85.06 84 TYR A C 1
ATOM 656 O O . TYR A 1 84 ? 7.289 3.408 -17.075 1.00 85.06 84 TYR A O 1
ATOM 664 N N . GLN A 1 85 ? 6.025 4.056 -18.824 1.00 88.44 85 GLN A N 1
ATOM 665 C CA . GLN A 1 85 ? 6.415 2.948 -19.693 1.00 88.44 85 GLN A CA 1
ATOM 666 C C . GLN A 1 85 ? 7.914 3.011 -20.004 1.00 88.44 85 GLN A C 1
ATOM 668 O O . GLN A 1 85 ? 8.608 2.023 -19.831 1.00 88.44 85 GLN A O 1
ATOM 673 N N . LEU A 1 86 ? 8.427 4.184 -20.388 1.00 90.19 86 LEU A N 1
ATOM 674 C CA . LEU A 1 86 ? 9.849 4.359 -20.693 1.00 90.19 86 LEU A CA 1
ATOM 675 C C . LEU A 1 86 ? 10.742 4.075 -19.483 1.00 90.19 86 LEU A C 1
ATOM 677 O O . LEU A 1 86 ? 11.826 3.525 -19.647 1.00 90.19 86 LEU A O 1
ATOM 681 N N . VAL A 1 87 ? 10.296 4.442 -18.275 1.00 85.69 87 VAL A N 1
ATOM 682 C CA . VAL A 1 87 ? 11.030 4.110 -17.048 1.00 85.69 87 VAL A CA 1
ATOM 683 C C . VAL A 1 87 ? 11.072 2.598 -16.842 1.00 85.69 87 VAL A C 1
ATOM 685 O O . VAL A 1 87 ? 12.161 2.066 -16.666 1.00 85.69 87 VAL A O 1
ATOM 688 N N . GLU A 1 88 ? 9.935 1.907 -16.912 1.00 89.75 88 GLU A N 1
ATOM 689 C CA . GLU A 1 88 ? 9.883 0.447 -16.755 1.00 89.75 88 GLU A CA 1
ATOM 690 C C . GLU A 1 88 ? 10.729 -0.269 -17.823 1.00 89.75 88 GLU A C 1
ATOM 692 O O . GLU A 1 88 ? 11.605 -1.062 -17.481 1.00 89.75 88 GLU A O 1
ATOM 697 N N . ASP A 1 89 ? 10.548 0.086 -19.100 1.00 90.88 89 ASP A N 1
ATOM 698 C CA . ASP A 1 89 ? 11.269 -0.492 -20.243 1.00 90.88 89 ASP A CA 1
ATOM 699 C C . ASP A 1 89 ? 12.789 -0.266 -20.134 1.00 90.88 89 ASP A C 1
ATOM 701 O O . ASP A 1 89 ? 13.578 -1.081 -20.605 1.00 90.88 89 ASP A O 1
ATOM 705 N N . SER A 1 90 ? 13.226 0.825 -19.490 1.00 88.38 90 SER A N 1
ATOM 706 C CA . SER A 1 90 ? 14.653 1.108 -19.279 1.00 88.38 90 SER A CA 1
ATOM 707 C C . SER A 1 90 ? 15.305 0.252 -18.191 1.00 88.38 90 SER A C 1
ATOM 709 O O . SER A 1 90 ? 16.532 0.176 -18.135 1.00 88.38 90 SER A O 1
ATOM 711 N N . LEU A 1 91 ? 14.508 -0.374 -17.317 1.00 87.75 91 LEU A N 1
ATOM 712 C CA . LEU A 1 91 ? 14.997 -1.189 -16.205 1.00 87.75 91 LEU A CA 1
ATOM 713 C C . LEU A 1 91 ? 15.126 -2.668 -16.567 1.00 87.75 91 LEU A C 1
ATOM 715 O O . LEU A 1 91 ? 15.757 -3.407 -15.809 1.00 87.75 91 LEU A O 1
ATOM 719 N N . VAL A 1 92 ? 14.548 -3.107 -17.688 1.00 90.94 92 VAL A N 1
ATOM 720 C CA . VAL A 1 92 ? 14.446 -4.525 -18.050 1.00 90.94 92 VAL A CA 1
ATOM 721 C C . VAL A 1 92 ? 15.036 -4.837 -19.425 1.00 90.94 92 VAL A C 1
ATOM 723 O O . VAL A 1 92 ? 15.068 -4.005 -20.327 1.00 90.94 92 VAL A O 1
ATOM 726 N N . ASP A 1 93 ? 15.521 -6.065 -19.597 1.00 89.31 93 ASP A N 1
ATOM 727 C CA . ASP A 1 93 ? 15.893 -6.609 -20.900 1.00 89.31 93 ASP A CA 1
ATOM 728 C C . ASP A 1 93 ? 14.662 -7.108 -21.685 1.00 89.31 93 ASP A C 1
ATOM 730 O O . ASP A 1 93 ? 13.533 -7.131 -21.195 1.00 89.31 93 ASP A O 1
ATOM 734 N N . ASN A 1 94 ? 14.880 -7.584 -22.915 1.00 89.12 94 ASN A N 1
ATOM 735 C CA . ASN A 1 94 ? 13.808 -8.123 -23.764 1.00 89.12 94 ASN A CA 1
ATOM 736 C C . ASN A 1 94 ? 13.092 -9.354 -23.168 1.00 89.12 94 ASN A C 1
ATOM 738 O O . ASN A 1 94 ? 12.045 -9.750 -23.677 1.00 89.12 94 ASN A O 1
ATOM 742 N N . ALA A 1 95 ? 13.663 -10.000 -22.147 1.00 92.81 95 ALA A N 1
ATOM 743 C CA . ALA A 1 95 ? 13.057 -11.117 -21.429 1.00 92.81 95 ALA A CA 1
ATOM 744 C C . ALA A 1 95 ? 12.374 -10.675 -20.118 1.00 92.81 95 ALA A C 1
ATOM 746 O O . ALA A 1 95 ? 11.897 -11.530 -19.372 1.00 92.81 95 ALA A O 1
ATOM 747 N N . GLY A 1 96 ? 12.326 -9.368 -19.831 1.00 89.62 96 GLY A N 1
ATOM 748 C CA . GLY A 1 96 ? 11.745 -8.805 -18.613 1.00 89.62 96 GLY A CA 1
ATOM 749 C C . GLY A 1 96 ? 12.631 -8.955 -17.375 1.00 89.62 96 GLY A C 1
ATOM 750 O O . GLY A 1 96 ? 12.142 -8.823 -16.254 1.00 89.62 96 GLY A O 1
ATOM 751 N N . ARG A 1 97 ? 13.919 -9.278 -17.538 1.00 91.75 97 ARG A N 1
ATOM 752 C CA . ARG A 1 97 ? 14.869 -9.381 -16.422 1.00 91.75 97 ARG A CA 1
ATOM 753 C C . ARG A 1 97 ? 15.479 -8.017 -16.146 1.00 91.75 97 ARG A C 1
ATOM 755 O O . ARG A 1 97 ? 15.799 -7.298 -17.085 1.00 91.75 97 ARG A O 1
ATOM 762 N N . LEU A 1 98 ? 15.674 -7.689 -14.870 1.00 89.88 98 LEU A N 1
ATOM 763 C CA . LEU A 1 98 ? 16.308 -6.433 -14.475 1.00 89.88 98 LEU A CA 1
ATOM 764 C C . LEU A 1 98 ? 17.719 -6.323 -15.063 1.00 89.88 98 LEU A C 1
ATOM 766 O O . LEU A 1 98 ? 18.513 -7.257 -14.956 1.00 89.88 98 LEU A O 1
ATOM 770 N N . LEU A 1 99 ? 18.020 -5.168 -15.652 1.00 87.44 99 LEU A N 1
ATOM 771 C CA . LEU A 1 99 ? 19.356 -4.830 -16.125 1.00 87.44 99 LEU A CA 1
ATOM 772 C C . LEU A 1 99 ? 20.260 -4.507 -14.932 1.00 87.44 99 LEU A C 1
ATOM 774 O O . LEU A 1 99 ? 19.876 -3.767 -14.021 1.00 87.44 99 LEU A O 1
ATOM 778 N N . GLU A 1 100 ? 21.485 -5.033 -14.935 1.00 78.12 100 GLU A N 1
ATOM 779 C CA . GLU A 1 100 ? 22.478 -4.637 -13.942 1.00 78.12 100 GLU A CA 1
ATOM 780 C C . GLU A 1 100 ? 22.895 -3.177 -14.160 1.00 78.12 100 GLU A C 1
ATOM 782 O O . GLU A 1 100 ? 22.833 -2.636 -15.264 1.00 78.12 100 GLU A O 1
ATOM 787 N N . ARG A 1 101 ? 23.359 -2.509 -13.097 1.00 64.44 101 ARG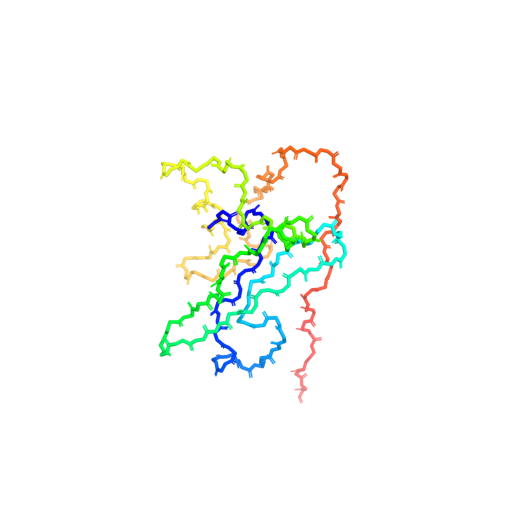 A N 1
ATOM 788 C CA . ARG A 1 101 ? 23.687 -1.069 -13.102 1.00 64.44 101 ARG A CA 1
ATOM 789 C C . ARG A 1 101 ? 24.658 -0.654 -14.229 1.00 64.44 101 ARG A C 1
ATOM 791 O O . ARG A 1 101 ? 24.666 0.516 -14.606 1.00 64.44 101 ARG A O 1
ATOM 798 N N . GLY A 1 102 ? 25.481 -1.576 -14.735 1.00 60.91 102 GLY A N 1
ATOM 799 C CA . GLY A 1 102 ? 26.417 -1.349 -15.844 1.00 60.91 102 GLY A CA 1
ATOM 800 C C . GLY A 1 102 ? 25.812 -1.480 -17.247 1.00 60.91 102 GLY A C 1
ATOM 801 O O . GLY A 1 102 ? 26.362 -0.904 -18.183 1.00 60.91 102 GLY A O 1
ATOM 802 N N . ASP A 1 103 ? 24.675 -2.166 -17.377 1.00 61.38 103 ASP A N 1
ATOM 803 C CA . ASP A 1 103 ? 24.045 -2.530 -18.653 1.00 61.38 103 ASP A CA 1
ATOM 804 C C . ASP A 1 103 ? 22.896 -1.594 -19.055 1.00 61.38 103 ASP A C 1
ATOM 806 O O . ASP A 1 103 ? 22.288 -1.760 -20.115 1.00 61.38 103 ASP A O 1
ATOM 810 N N . LEU A 1 104 ? 22.605 -0.583 -18.229 1.00 59.38 104 LEU A N 1
ATOM 811 C CA . LEU A 1 104 ? 21.660 0.486 -18.545 1.00 59.38 104 LEU A CA 1
ATOM 812 C C . LEU A 1 104 ? 22.202 1.282 -19.743 1.00 59.38 104 LEU A C 1
ATOM 814 O O . LEU A 1 104 ? 23.096 2.121 -19.604 1.00 59.38 104 LEU A O 1
ATOM 818 N N . LYS A 1 105 ? 21.681 0.969 -20.938 1.00 54.88 105 LYS A N 1
ATOM 819 C CA . LYS A 1 105 ? 22.202 1.441 -22.234 1.00 54.88 105 LYS A CA 1
ATOM 820 C C . LYS A 1 105 ? 22.138 2.950 -22.433 1.00 54.88 105 LYS A C 1
ATOM 822 O O . LYS A 1 105 ? 22.897 3.463 -23.245 1.00 54.88 105 LYS A O 1
ATOM 827 N N . ASP A 1 106 ? 21.345 3.652 -21.638 1.00 49.72 106 ASP A N 1
ATOM 828 C CA . ASP A 1 106 ? 21.346 5.101 -21.588 1.00 49.72 106 ASP A CA 1
ATOM 829 C C . ASP A 1 106 ? 21.392 5.560 -20.134 1.00 49.72 106 ASP A C 1
ATOM 831 O O . ASP A 1 106 ? 20.512 5.260 -19.327 1.00 49.72 106 ASP A O 1
ATOM 835 N N . ARG A 1 107 ? 22.424 6.339 -19.793 1.00 47.72 107 ARG A N 1
ATOM 836 C CA . ARG A 1 107 ? 22.516 7.075 -18.524 1.00 47.72 107 ARG A CA 1
ATOM 837 C C . ARG A 1 107 ? 21.521 8.236 -18.514 1.00 47.72 107 ARG A C 1
ATOM 839 O O . ARG A 1 107 ? 21.900 9.388 -18.301 1.00 47.72 107 ARG A O 1
ATOM 846 N N . HIS A 1 108 ? 20.244 7.963 -18.735 1.00 42.47 108 HIS A N 1
ATOM 847 C CA . HIS A 1 108 ? 19.206 8.888 -18.331 1.00 42.47 108 HIS A CA 1
ATOM 848 C C . HIS A 1 108 ? 19.169 8.844 -16.807 1.00 42.47 108 HIS A C 1
ATOM 850 O O . HIS A 1 108 ? 18.523 7.997 -16.201 1.00 42.47 108 HIS A O 1
ATOM 856 N N . PHE A 1 109 ? 19.936 9.734 -16.172 1.00 43.12 109 PHE A N 1
ATOM 857 C CA . PHE A 1 109 ? 19.714 10.093 -14.778 1.00 43.12 109 PHE A CA 1
ATOM 858 C C . PHE A 1 109 ? 18.235 10.460 -14.658 1.00 43.12 109 PHE A C 1
ATOM 860 O O . PHE A 1 109 ? 17.806 11.498 -15.164 1.00 43.12 109 PHE A O 1
ATOM 867 N N . ILE A 1 110 ? 17.441 9.577 -14.054 1.00 48.44 110 ILE A N 1
ATOM 868 C CA . ILE A 1 110 ? 16.007 9.782 -13.885 1.00 48.44 110 ILE A CA 1
ATOM 869 C C . ILE A 1 110 ? 15.816 10.839 -12.793 1.00 48.44 110 ILE A C 1
ATOM 871 O O . ILE A 1 110 ? 15.606 10.551 -11.621 1.00 48.44 110 ILE A O 1
ATOM 875 N N . SER A 1 111 ? 15.909 12.103 -13.203 1.00 41.06 111 SER A N 1
ATOM 876 C CA . SER A 1 111 ? 15.530 13.293 -12.439 1.00 41.06 111 SER A CA 1
ATOM 877 C C . SER A 1 111 ? 14.008 13.513 -12.494 1.00 41.06 111 SER A C 1
ATOM 879 O O . SER A 1 111 ? 13.542 14.635 -12.672 1.00 41.06 111 SER A O 1
ATOM 881 N N . LEU A 1 112 ? 13.209 12.446 -12.399 1.00 43.97 112 LEU A N 1
ATOM 882 C CA . LEU A 1 112 ? 11.742 12.534 -12.467 1.00 43.97 112 LEU A CA 1
ATOM 883 C C . LEU A 1 112 ? 11.066 12.608 -11.087 1.00 43.97 112 LEU A C 1
ATOM 885 O O . LEU A 1 112 ? 9.843 12.631 -11.027 1.00 43.97 112 LEU A O 1
ATOM 889 N N . LEU A 1 113 ? 11.839 12.683 -9.996 1.00 39.50 113 LEU A N 1
ATOM 890 C CA . LEU A 1 113 ? 11.318 12.841 -8.628 1.00 39.50 113 LEU A CA 1
ATOM 891 C C . LEU A 1 113 ? 11.718 14.164 -7.948 1.00 39.50 113 LEU A C 1
ATOM 893 O O . LEU A 1 113 ? 11.454 14.340 -6.766 1.00 39.50 113 LEU A O 1
ATOM 897 N N . TYR A 1 114 ? 12.332 15.112 -8.667 1.00 40.59 114 TYR A N 1
ATOM 898 C CA . TYR A 1 114 ? 12.783 16.385 -8.083 1.00 40.59 114 TYR A CA 1
ATOM 899 C C . TYR A 1 114 ? 12.116 17.599 -8.731 1.00 40.59 114 TYR A C 1
ATOM 901 O O . TYR A 1 114 ? 12.719 18.326 -9.514 1.00 40.59 114 TYR A O 1
ATOM 909 N N . SER A 1 115 ? 10.856 17.807 -8.374 1.00 40.00 115 SER A N 1
ATOM 910 C CA . SER A 1 115 ? 10.132 19.084 -8.390 1.00 40.00 115 SER A CA 1
ATOM 911 C C . SER A 1 115 ? 8.826 18.749 -7.661 1.00 40.00 115 SER A C 1
ATOM 913 O O . SER A 1 115 ? 8.034 17.987 -8.191 1.00 40.00 115 SER A O 1
ATOM 915 N N . GLU A 1 116 ? 8.612 19.030 -6.381 1.00 37.31 116 GLU A N 1
ATOM 916 C CA . GLU A 1 116 ? 8.816 20.250 -5.609 1.00 37.31 116 GLU A CA 1
ATOM 917 C C . GLU A 1 116 ? 9.131 19.886 -4.138 1.00 37.31 116 GLU A C 1
ATOM 919 O O . GLU A 1 116 ? 8.834 18.783 -3.698 1.00 37.31 116 GLU A O 1
ATOM 924 N N . HIS A 1 117 ? 9.704 20.825 -3.380 1.00 30.59 117 HIS A N 1
ATOM 925 C CA . HIS A 1 117 ? 10.287 20.709 -2.026 1.00 30.59 117 HIS A CA 1
ATOM 926 C C . HIS A 1 117 ? 11.800 20.463 -1.993 1.00 30.59 117 HIS A C 1
ATOM 928 O O . HIS A 1 117 ? 12.315 19.361 -1.827 1.00 30.59 117 HIS A O 1
ATOM 934 N N . ALA A 1 118 ? 12.527 21.578 -2.078 1.00 35.47 118 ALA A N 1
ATOM 935 C CA . ALA A 1 118 ? 13.907 21.677 -1.640 1.00 35.47 118 ALA A CA 1
ATOM 936 C C . ALA A 1 118 ? 14.007 21.372 -0.133 1.00 35.47 118 ALA A C 1
ATOM 938 O O . ALA A 1 118 ? 13.784 22.236 0.711 1.00 35.47 118 ALA A O 1
ATOM 939 N N . SER A 1 119 ? 14.381 20.141 0.196 1.00 33.00 119 SER A N 1
ATOM 940 C CA . SER A 1 119 ? 15.182 19.823 1.374 1.00 33.00 119 SER A CA 1
ATOM 941 C C . SER A 1 119 ? 16.149 18.714 0.974 1.00 33.00 119 SER A C 1
ATOM 943 O O . SER A 1 119 ? 15.799 17.816 0.213 1.00 33.00 119 SER A O 1
ATOM 945 N N . SER A 1 120 ? 17.401 18.867 1.390 1.00 33.69 120 SER A N 1
ATOM 946 C CA . SER A 1 120 ? 18.589 18.161 0.909 1.00 33.69 120 SER A CA 1
ATOM 947 C C . SER A 1 120 ? 18.394 16.650 0.681 1.00 33.69 120 SER A C 1
ATOM 949 O O . SER A 1 120 ? 17.733 15.989 1.484 1.00 33.69 120 SER A O 1
ATOM 951 N N . PRO A 1 121 ? 19.017 16.064 -0.361 1.00 34.78 121 PRO A N 1
ATOM 952 C CA . PRO A 1 121 ? 18.864 14.645 -0.667 1.00 34.78 121 PRO A CA 1
ATOM 953 C C . PRO A 1 121 ? 19.374 13.780 0.493 1.00 34.78 121 PRO A C 1
ATOM 955 O O . PRO A 1 121 ? 20.566 13.793 0.813 1.00 34.78 121 PRO A O 1
ATOM 958 N N . LYS A 1 122 ? 18.479 12.999 1.112 1.00 35.22 122 LYS A N 1
ATOM 959 C CA . LYS A 1 122 ? 18.881 11.893 1.988 1.00 35.22 122 LYS A CA 1
ATOM 960 C C . LYS A 1 122 ? 19.568 10.832 1.108 1.00 35.22 122 LYS A C 1
ATOM 962 O O . LYS A 1 122 ? 19.003 10.450 0.082 1.00 35.22 122 LYS A O 1
ATOM 967 N N . PRO A 1 123 ? 20.787 10.375 1.443 1.00 32.38 123 PRO A N 1
ATOM 968 C CA . PRO A 1 123 ? 21.472 9.362 0.652 1.00 32.38 123 PRO A CA 1
ATOM 969 C C . PRO A 1 123 ? 20.677 8.052 0.657 1.00 32.38 123 PRO A C 1
ATOM 971 O O . PRO A 1 123 ? 20.187 7.623 1.700 1.00 32.38 123 PRO A O 1
ATOM 974 N N . PHE A 1 124 ? 20.594 7.401 -0.506 1.00 34.06 124 PHE A N 1
ATOM 975 C CA . PHE A 1 124 ? 20.042 6.053 -0.633 1.00 34.06 124 PHE A CA 1
ATOM 976 C C . PHE A 1 124 ? 20.724 5.093 0.362 1.00 34.06 124 PHE A C 1
ATOM 978 O O . PHE A 1 124 ? 21.959 5.123 0.476 1.00 34.06 124 PHE A O 1
ATOM 985 N N . PRO A 1 125 ? 19.968 4.231 1.071 1.00 31.09 125 PRO A N 1
ATOM 986 C CA . PRO A 1 125 ? 20.551 3.271 1.997 1.00 31.09 125 PRO A CA 1
ATOM 987 C C . PRO A 1 125 ? 21.470 2.309 1.236 1.00 31.09 125 PRO A C 1
ATOM 989 O O . PRO A 1 125 ? 21.069 1.651 0.279 1.00 31.09 125 PRO A O 1
ATOM 992 N N . LYS A 1 126 ? 22.733 2.237 1.667 1.00 34.06 126 LYS A N 1
ATOM 993 C CA . LYS A 1 126 ? 23.812 1.471 1.019 1.00 34.06 126 LYS A CA 1
ATOM 994 C C . LYS A 1 126 ? 23.728 -0.053 1.203 1.00 34.06 126 LYS A C 1
ATOM 996 O O . LYS A 1 126 ? 24.655 -0.742 0.799 1.00 34.06 126 LYS A O 1
ATOM 1001 N N . ASN A 1 127 ? 22.657 -0.592 1.782 1.00 37.31 127 ASN A N 1
ATOM 1002 C CA . ASN A 1 127 ? 22.614 -1.993 2.199 1.00 37.31 127 ASN A CA 1
ATOM 1003 C C . ASN A 1 127 ? 21.390 -2.726 1.655 1.00 37.31 127 ASN A C 1
ATOM 1005 O O . ASN A 1 127 ? 20.390 -2.823 2.356 1.00 37.31 127 ASN A O 1
ATOM 1009 N N . ILE A 1 128 ? 21.514 -3.320 0.464 1.00 32.16 128 ILE A N 1
ATOM 1010 C CA . ILE A 1 128 ? 20.825 -4.573 0.127 1.00 32.16 128 ILE A CA 1
ATOM 1011 C C . ILE A 1 128 ? 21.826 -5.471 -0.623 1.00 32.16 128 ILE A C 1
ATOM 1013 O O . ILE A 1 128 ? 22.037 -5.334 -1.822 1.00 32.16 128 ILE A O 1
ATOM 1017 N N . LEU A 1 129 ? 22.439 -6.362 0.165 1.00 31.45 129 LEU A N 1
ATOM 1018 C CA . LEU A 1 129 ? 23.040 -7.659 -0.178 1.00 31.45 129 LEU A CA 1
ATOM 1019 C C . LEU A 1 129 ? 24.281 -7.683 -1.092 1.00 31.45 129 LEU A C 1
ATOM 1021 O O . LEU A 1 129 ? 24.210 -7.906 -2.295 1.00 31.45 129 LEU A O 1
ATOM 1025 N N . SER A 1 130 ? 25.452 -7.627 -0.451 1.00 35.47 130 SER A N 1
ATOM 1026 C CA . SER A 1 130 ? 26.640 -8.354 -0.904 1.00 35.47 130 SER A CA 1
ATOM 1027 C C . SER A 1 130 ? 26.402 -9.860 -0.730 1.00 35.47 130 SER A C 1
ATOM 1029 O O . SER A 1 130 ? 26.415 -10.356 0.397 1.00 35.47 130 SER A O 1
ATOM 1031 N N . TYR A 1 131 ? 26.179 -10.593 -1.821 1.00 30.31 131 TYR A N 1
ATOM 1032 C CA . TYR A 1 131 ? 26.249 -12.056 -1.819 1.00 30.31 131 TYR A CA 1
ATOM 1033 C C . TYR A 1 131 ? 27.481 -12.490 -2.612 1.00 30.31 131 TYR A C 1
ATOM 1035 O O . TYR A 1 131 ? 27.409 -12.868 -3.776 1.00 30.31 131 TYR A O 1
ATOM 1043 N N . THR A 1 132 ? 28.639 -12.376 -1.972 1.00 40.94 132 THR A N 1
ATOM 1044 C CA . THR A 1 132 ? 29.866 -13.046 -2.398 1.00 40.94 132 THR A CA 1
ATOM 1045 C C . THR A 1 132 ? 30.386 -13.801 -1.197 1.00 40.94 132 THR A C 1
ATOM 1047 O O . THR A 1 132 ? 30.997 -13.197 -0.326 1.00 40.94 132 THR A O 1
ATOM 1050 N N . GLU A 1 133 ? 30.051 -15.084 -1.133 1.00 36.88 133 GLU A N 1
ATOM 1051 C CA . GLU A 1 133 ? 30.871 -16.183 -0.619 1.00 36.88 133 GLU A CA 1
ATOM 1052 C C . GLU A 1 133 ? 29.976 -17.423 -0.565 1.00 36.88 133 GLU A C 1
ATOM 1054 O O . GLU A 1 133 ? 28.894 -17.364 0.009 1.00 36.88 133 GLU A O 1
ATOM 1059 N N . LEU A 1 134 ? 30.407 -18.491 -1.247 1.00 37.06 134 LEU A N 1
ATOM 1060 C CA . LEU A 1 134 ? 30.222 -19.923 -0.953 1.00 37.06 134 LEU A CA 1
ATOM 1061 C C . LEU A 1 134 ? 30.353 -20.740 -2.256 1.00 37.06 134 LEU A C 1
ATOM 1063 O O . LEU A 1 134 ? 29.374 -21.227 -2.815 1.00 37.06 134 LEU A O 1
ATOM 1067 N N . ILE A 1 135 ? 31.593 -20.915 -2.718 1.00 36.00 135 ILE A N 1
ATOM 1068 C CA . ILE A 1 135 ? 32.008 -22.083 -3.509 1.00 36.00 135 ILE A CA 1
ATOM 1069 C C . ILE A 1 135 ? 33.307 -22.584 -2.859 1.00 36.00 135 ILE A C 1
ATOM 1071 O O . ILE A 1 135 ? 34.256 -21.803 -2.803 1.00 36.00 135 ILE A O 1
ATOM 1075 N N . PRO A 1 136 ? 33.367 -23.809 -2.311 1.00 43.88 136 PRO A N 1
ATOM 1076 C CA . PRO A 1 136 ? 34.634 -24.447 -1.981 1.00 43.88 136 PRO A CA 1
ATOM 1077 C C . PRO A 1 136 ? 35.214 -25.172 -3.206 1.00 43.88 136 PRO A C 1
ATOM 1079 O O . PRO A 1 136 ? 34.453 -25.662 -4.045 1.00 43.88 136 PRO A O 1
ATOM 1082 N N . ASP A 1 137 ? 36.547 -25.210 -3.270 1.00 47.50 137 ASP A N 1
ATOM 1083 C CA . ASP A 1 137 ? 37.362 -25.897 -4.287 1.00 47.50 137 ASP A CA 1
ATOM 1084 C C . ASP A 1 137 ? 37.134 -27.420 -4.351 1.00 47.50 137 ASP A C 1
ATOM 1086 O O . ASP A 1 137 ? 36.921 -28.047 -3.282 1.00 47.50 137 ASP A O 1
#